Protein AF-A0A6N9V0X5-F1 (afdb_monomer)

Secondary structure (DSSP, 8-state):
-HHHHHHHHHHHTT---HHHHHHHHHHHHHHHHHHHHHHHHHHHHH-HHHHHHHHHHHHHHHHHHHHHHHHT--HHHHHHHHHHHHHHHHHHHHHHHHHGGG--

InterPro domains:
  IPR005829 Sugar transporter, conserved site [PS00216] (39-55)
  IPR011701 Major facilitator superfamily [PF07690] (2-100)
  IPR020846 Major facilitator superfamily domain [PS50850] (1-104)
  IPR036259 MFS transporter superfamily [G3DSA:1.20.1250.20] (1-104)
  IPR036259 MFS transporter superfamily [SSF103473] (2-104)
  IPR051084 Proton-coupled symporters [PTHR43528] (1-104)

Solvent-accessible surface area (backbone atoms only — not comparable to full-atom values): 5593 Å² total; per-residue (Å²): 103,71,83,68,42,48,62,54,49,46,48,73,77,61,72,46,64,63,69,61,57,49,52,49,52,52,51,52,52,55,50,50,60,56,46,38,56,55,50,41,56,49,29,73,72,74,37,54,67,64,43,40,52,49,16,52,51,43,39,66,64,39,47,62,60,20,55,54,27,42,70,65,71,40,76,69,35,33,52,51,16,50,47,52,46,48,54,19,49,38,37,40,53,43,43,54,61,64,47,57,74,74,77,112

Sequence (104 aa):
MLLSYMPTYLSDEMGYDESHGLLILIGVMVLLMLIINQVGKLSDRFGRKPLLMTGMISFFFLSIPSFLLVKQGSLLAVSAGMLMLGLSLVCLLGTMSAALPALF

Mean predicted aligned error: 7.55 Å

Organism: Streptomyces microflavus (NCBI:txid1919)

pLDDT: mean 75.85, std 10.23, range [51.91, 90.81]

Radius of gyration: 14.89 Å; Cα contacts (8 Å, |Δi|>4): 85; chains: 1; bounding box: 34×19×45 Å

Structure (mmCIF, N/CA/C/O backbone):
data_AF-A0A6N9V0X5-F1
#
_entry.id   AF-A0A6N9V0X5-F1
#
loop_
_atom_site.group_PDB
_atom_site.id
_atom_site.type_symbol
_atom_site.label_atom_id
_atom_site.label_alt_id
_atom_site.label_comp_id
_atom_site.label_asym_id
_atom_site.label_entity_id
_atom_site.label_seq_id
_atom_site.pdbx_PDB_ins_code
_atom_site.Cartn_x
_atom_site.Cartn_y
_atom_site.Cartn_z
_atom_site.occupancy
_atom_site.B_iso_or_equiv
_atom_site.auth_seq_id
_atom_site.auth_comp_id
_atom_site.auth_asym_id
_atom_site.auth_atom_id
_atom_site.pdbx_PDB_model_num
ATOM 1 N N . MET A 1 1 ? 6.933 -9.020 2.899 1.00 55.22 1 MET A N 1
ATOM 2 C CA . MET A 1 1 ? 7.127 -10.036 1.843 1.00 55.22 1 MET A CA 1
ATOM 3 C C . MET A 1 1 ? 6.769 -9.480 0.471 1.00 55.22 1 MET A C 1
ATOM 5 O O . MET A 1 1 ? 7.695 -9.203 -0.266 1.00 55.22 1 MET A O 1
ATOM 9 N N . LEU A 1 2 ? 5.501 -9.181 0.147 1.00 59.56 2 LEU A N 1
ATOM 10 C CA . LEU A 1 2 ? 5.132 -8.636 -1.180 1.00 59.56 2 LEU A CA 1
ATOM 11 C C . LEU A 1 2 ? 5.749 -7.245 -1.460 1.00 59.56 2 LEU A C 1
ATOM 13 O O . LEU A 1 2 ? 6.407 -7.051 -2.475 1.00 59.56 2 LEU A O 1
ATOM 17 N N . LEU A 1 3 ? 5.659 -6.318 -0.497 1.00 61.09 3 LEU A N 1
ATOM 18 C CA . LEU A 1 3 ? 6.327 -5.002 -0.550 1.00 61.09 3 LEU A CA 1
ATOM 19 C C . LEU A 1 3 ? 7.864 -5.094 -0.612 1.00 61.09 3 LEU A C 1
ATOM 21 O O . LEU A 1 3 ? 8.509 -4.190 -1.122 1.00 61.09 3 LEU A O 1
ATOM 25 N N . SER A 1 4 ? 8.438 -6.184 -0.094 1.00 62.03 4 SER A N 1
ATOM 26 C CA . SER A 1 4 ? 9.886 -6.429 -0.084 1.00 62.03 4 SER A CA 1
ATOM 27 C C . SER A 1 4 ? 10.377 -7.088 -1.377 1.00 62.03 4 SER A C 1
ATOM 29 O O . SER A 1 4 ? 11.551 -6.973 -1.688 1.00 62.03 4 SER A O 1
ATOM 31 N N . TYR A 1 5 ? 9.491 -7.762 -2.121 1.00 67.75 5 TYR A N 1
ATOM 32 C CA . TYR A 1 5 ? 9.805 -8.429 -3.388 1.00 67.75 5 TYR A CA 1
ATOM 33 C C . TYR A 1 5 ? 9.613 -7.516 -4.605 1.00 67.75 5 TYR A C 1
ATOM 35 O O . TYR A 1 5 ? 10.355 -7.627 -5.572 1.00 67.75 5 TYR A O 1
ATOM 43 N N . MET A 1 6 ? 8.666 -6.572 -4.549 1.00 66.38 6 MET A N 1
ATOM 44 C CA . MET A 1 6 ? 8.469 -5.575 -5.609 1.00 66.38 6 MET A CA 1
ATOM 45 C C . MET A 1 6 ? 9.746 -4.831 -6.043 1.00 66.38 6 MET A C 1
ATOM 47 O O . MET A 1 6 ? 9.957 -4.740 -7.247 1.00 66.38 6 MET A O 1
ATOM 51 N N . PRO A 1 7 ? 10.618 -4.325 -5.146 1.00 60.22 7 PRO A N 1
ATOM 52 C CA . PRO A 1 7 ? 11.851 -3.670 -5.585 1.00 60.22 7 PRO A CA 1
ATOM 53 C C . PRO A 1 7 ? 12.756 -4.606 -6.389 1.00 60.22 7 PRO A C 1
ATOM 55 O O . PRO A 1 7 ? 13.246 -4.208 -7.438 1.00 60.22 7 PRO A O 1
ATOM 58 N N . THR A 1 8 ? 12.907 -5.859 -5.958 1.00 60.06 8 THR A N 1
ATOM 59 C CA . THR A 1 8 ? 13.668 -6.879 -6.692 1.00 60.06 8 THR A CA 1
ATOM 60 C C . THR A 1 8 ? 13.018 -7.203 -8.037 1.00 60.06 8 THR A C 1
ATOM 62 O O . THR A 1 8 ? 13.704 -7.242 -9.045 1.00 60.06 8 THR A O 1
ATOM 65 N N . TYR A 1 9 ? 11.690 -7.341 -8.093 1.00 63.31 9 TYR A N 1
ATOM 66 C CA . TYR A 1 9 ? 10.951 -7.595 -9.336 1.00 63.31 9 TYR A CA 1
ATOM 67 C C . TYR A 1 9 ? 11.101 -6.459 -10.361 1.00 63.31 9 TYR A C 1
ATOM 69 O O . TYR A 1 9 ? 11.232 -6.702 -11.557 1.00 63.31 9 TYR A O 1
ATOM 77 N N . LEU A 1 10 ? 11.116 -5.206 -9.904 1.00 59.84 10 LEU A N 1
ATOM 78 C CA . LEU A 1 10 ? 11.299 -4.051 -10.783 1.00 59.84 10 LEU A CA 1
ATOM 79 C C . LEU A 1 10 ? 12.746 -3.815 -11.214 1.00 59.84 10 LEU A C 1
ATOM 81 O O . LEU A 1 10 ? 12.944 -3.292 -12.309 1.00 59.84 10 LEU A O 1
ATOM 85 N N . SER A 1 11 ? 13.727 -4.200 -10.395 1.00 56.09 11 SER A N 1
ATOM 86 C CA . SER A 1 11 ? 15.146 -4.138 -10.769 1.00 56.09 11 SER A CA 1
ATOM 87 C C . SER A 1 11 ? 15.534 -5.285 -11.708 1.00 56.09 11 SER A C 1
ATOM 89 O O . SER A 1 11 ? 16.091 -5.030 -12.771 1.00 56.09 11 SER A O 1
ATOM 91 N N . ASP A 1 12 ? 15.198 -6.532 -11.357 1.00 54.62 12 ASP A N 1
ATOM 92 C CA . ASP A 1 12 ? 15.712 -7.726 -12.044 1.00 54.62 12 ASP A CA 1
ATOM 93 C C . ASP A 1 12 ? 14.924 -8.102 -13.311 1.00 54.62 12 ASP A C 1
ATOM 95 O O . ASP A 1 12 ? 15.526 -8.544 -14.288 1.00 54.62 12 ASP A O 1
ATOM 99 N N . GLU A 1 13 ? 13.592 -7.941 -13.340 1.00 52.31 13 GLU A N 1
ATOM 100 C CA . GLU A 1 13 ? 12.780 -8.383 -14.492 1.00 52.31 13 GLU A CA 1
ATOM 101 C C . GLU A 1 13 ? 12.478 -7.277 -15.512 1.00 52.31 13 GLU A C 1
ATOM 103 O O . GLU A 1 13 ? 12.233 -7.568 -16.682 1.00 52.31 13 GLU A O 1
ATOM 108 N N . MET A 1 14 ? 12.476 -6.007 -15.096 1.00 54.25 14 MET A N 1
ATOM 109 C CA . MET A 1 14 ? 11.975 -4.899 -15.926 1.00 54.25 14 MET A CA 1
ATOM 110 C C . MET A 1 14 ? 13.070 -3.992 -16.504 1.00 54.25 14 MET A C 1
ATOM 112 O O . MET A 1 14 ? 12.755 -3.146 -17.340 1.00 54.25 14 MET A O 1
ATOM 116 N N . GLY A 1 15 ? 14.338 -4.148 -16.097 1.00 51.91 15 GLY A N 1
ATOM 117 C CA . GLY A 1 15 ? 15.474 -3.409 -16.674 1.00 51.91 15 GLY A CA 1
ATOM 118 C C . GLY A 1 15 ? 15.358 -1.882 -16.573 1.00 51.91 15 GLY A C 1
ATOM 119 O O . GLY A 1 15 ? 15.922 -1.160 -17.396 1.00 51.91 15 GLY A O 1
ATOM 120 N N . TYR A 1 16 ? 14.583 -1.385 -15.606 1.00 55.44 16 TYR A N 1
ATOM 121 C CA . TYR A 1 16 ? 14.423 0.043 -15.357 1.00 55.44 16 TYR A CA 1
ATOM 122 C C . TYR A 1 16 ? 15.743 0.621 -14.833 1.00 55.44 16 TYR A C 1
ATOM 124 O O . TYR A 1 16 ? 16.374 0.004 -13.980 1.00 55.44 16 TYR A O 1
ATOM 132 N N . ASP A 1 17 ? 16.140 1.808 -15.313 1.00 52.91 17 ASP A N 1
ATOM 133 C CA . ASP A 1 17 ? 17.291 2.563 -14.795 1.00 52.91 17 ASP A CA 1
ATOM 134 C C . ASP A 1 17 ? 17.188 2.623 -13.261 1.00 52.91 17 ASP A C 1
ATOM 136 O O . ASP A 1 17 ? 16.259 3.246 -12.732 1.00 52.91 17 ASP A O 1
ATOM 140 N N . GLU A 1 18 ? 18.067 1.885 -12.565 1.00 54.72 18 GLU A N 1
ATOM 141 C CA . GLU A 1 18 ? 17.890 1.477 -11.158 1.00 54.72 18 GLU A CA 1
ATOM 142 C C . GLU A 1 18 ? 17.517 2.658 -10.251 1.00 54.72 18 GLU A C 1
ATOM 144 O O . GLU A 1 18 ? 16.695 2.534 -9.343 1.00 54.72 18 GLU A O 1
ATOM 149 N N . SER A 1 19 ? 18.050 3.838 -10.562 1.00 60.28 19 SER A N 1
ATOM 150 C CA . SER A 1 19 ? 17.821 5.093 -9.850 1.00 60.28 19 SER A CA 1
ATOM 151 C C . SER A 1 19 ? 16.353 5.535 -9.852 1.00 60.28 19 SER A C 1
ATOM 153 O O . SER A 1 19 ? 15.813 5.920 -8.814 1.00 60.28 19 SER A O 1
ATOM 155 N N . HIS A 1 20 ? 15.678 5.488 -11.002 1.00 63.31 20 HIS A N 1
ATOM 156 C CA . HIS A 1 20 ? 14.328 6.035 -11.155 1.00 63.31 20 HIS A CA 1
ATOM 157 C C . HIS A 1 20 ? 13.261 5.102 -10.569 1.00 63.31 20 HIS A C 1
ATOM 159 O O . HIS A 1 20 ? 12.329 5.568 -9.908 1.00 63.31 20 HIS A O 1
ATOM 165 N N . GLY A 1 21 ? 13.417 3.786 -10.754 1.00 63.91 21 GLY A N 1
ATOM 166 C CA . GLY A 1 21 ? 12.530 2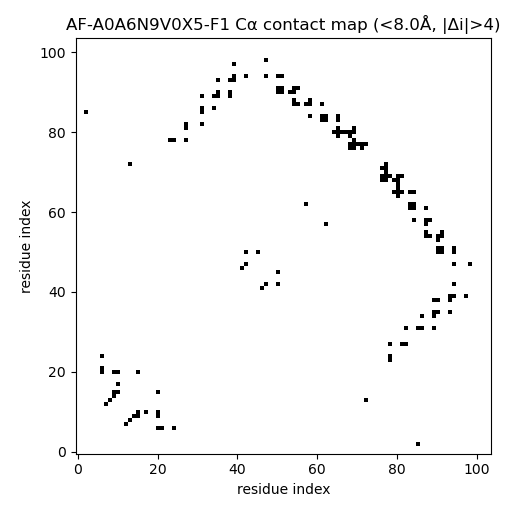.780 -10.162 1.00 63.91 21 GLY A CA 1
ATOM 167 C C . GLY A 1 21 ? 12.600 2.769 -8.631 1.00 63.91 21 GLY A C 1
ATOM 168 O O . GLY A 1 21 ? 11.562 2.762 -7.962 1.00 63.91 21 GLY A O 1
ATOM 169 N N . LEU A 1 22 ? 13.813 2.870 -8.072 1.00 66.81 22 LEU A N 1
ATOM 170 C CA . LEU A 1 22 ? 14.025 2.990 -6.626 1.00 66.81 22 LEU A CA 1
ATOM 171 C C . LEU A 1 22 ? 13.422 4.271 -6.052 1.00 66.81 22 LEU A C 1
ATOM 173 O O . LEU A 1 22 ? 12.752 4.214 -5.022 1.00 66.81 22 LEU A O 1
ATOM 177 N N . LEU A 1 23 ? 13.611 5.418 -6.710 1.00 72.19 23 LEU A N 1
ATOM 178 C CA . LEU A 1 23 ? 13.045 6.690 -6.247 1.00 72.19 23 LEU A CA 1
ATOM 179 C C . LEU A 1 23 ? 11.514 6.648 -6.172 1.00 72.19 23 LEU A C 1
ATOM 181 O O . LEU A 1 23 ? 10.929 7.155 -5.213 1.00 72.19 23 LEU A O 1
ATOM 185 N N . ILE A 1 24 ? 10.858 6.001 -7.138 1.00 72.25 24 ILE A N 1
ATOM 186 C CA . ILE A 1 24 ? 9.401 5.819 -7.124 1.00 72.25 24 ILE A CA 1
ATOM 187 C C . ILE A 1 24 ? 8.980 4.900 -5.992 1.00 72.25 24 ILE A C 1
ATOM 189 O O . ILE A 1 24 ? 8.042 5.227 -5.270 1.00 72.25 24 ILE A O 1
ATOM 193 N N . LEU A 1 25 ? 9.671 3.773 -5.817 1.00 73.06 25 LEU A N 1
ATOM 194 C CA . LEU A 1 25 ? 9.383 2.845 -4.731 1.00 73.06 25 LEU A CA 1
ATOM 195 C C . LEU A 1 25 ? 9.487 3.550 -3.371 1.00 73.06 25 LEU A C 1
ATOM 197 O O . LEU A 1 25 ? 8.571 3.451 -2.556 1.00 73.06 25 LEU A O 1
ATOM 201 N N . ILE A 1 26 ? 10.559 4.315 -3.153 1.00 77.00 26 ILE A N 1
ATOM 202 C CA . ILE A 1 26 ? 10.755 5.115 -1.940 1.00 77.00 26 ILE A CA 1
ATOM 203 C C . ILE A 1 26 ? 9.615 6.129 -1.783 1.00 77.00 26 ILE A C 1
ATOM 205 O O . ILE A 1 26 ? 9.018 6.215 -0.710 1.00 77.00 26 ILE A O 1
ATOM 209 N N . GLY A 1 27 ? 9.260 6.853 -2.848 1.00 82.69 27 GLY A N 1
ATOM 210 C CA . GLY A 1 27 ? 8.152 7.810 -2.834 1.00 82.69 27 GLY A CA 1
ATOM 211 C C . GLY A 1 27 ? 6.812 7.165 -2.470 1.00 82.69 27 GLY A C 1
ATOM 212 O O . GLY A 1 27 ? 6.084 7.679 -1.619 1.00 82.69 2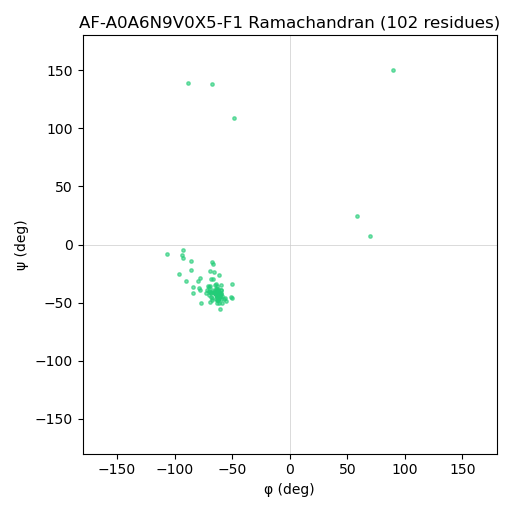7 GLY A O 1
ATOM 213 N N . VAL A 1 28 ? 6.513 5.999 -3.045 1.00 81.25 28 VAL A N 1
ATOM 214 C CA . VAL A 1 28 ? 5.316 5.214 -2.725 1.00 81.25 28 VAL A CA 1
ATOM 215 C C . VAL A 1 28 ? 5.346 4.752 -1.270 1.00 81.25 28 VAL A C 1
ATOM 217 O O . VAL A 1 28 ? 4.338 4.883 -0.582 1.00 81.25 28 VAL A O 1
ATOM 220 N N . MET A 1 29 ? 6.480 4.267 -0.759 1.00 81.12 29 MET A N 1
ATOM 221 C CA . MET A 1 29 ? 6.591 3.851 0.643 1.00 81.12 29 MET A CA 1
ATOM 222 C C . MET A 1 29 ? 6.350 5.011 1.612 1.00 81.12 29 MET A C 1
ATOM 224 O O . MET A 1 29 ? 5.595 4.847 2.570 1.00 81.12 29 MET A O 1
ATOM 228 N N . VAL A 1 30 ? 6.925 6.187 1.352 1.00 85.56 30 VAL A N 1
ATOM 229 C CA . VAL A 1 30 ? 6.689 7.392 2.166 1.00 85.56 30 VAL A CA 1
ATOM 230 C C . VAL A 1 30 ? 5.216 7.796 2.120 1.00 85.56 30 VAL A C 1
ATOM 232 O O . VAL A 1 30 ? 4.616 8.088 3.155 1.00 85.56 30 VAL A O 1
ATOM 235 N N . LEU A 1 31 ? 4.592 7.755 0.942 1.00 85.00 31 LEU A N 1
ATOM 236 C CA . LEU A 1 31 ? 3.173 8.066 0.802 1.00 85.00 31 LEU A CA 1
ATOM 237 C C . LEU A 1 31 ? 2.297 7.067 1.576 1.00 85.00 31 LEU A C 1
ATOM 239 O O . LEU A 1 31 ? 1.380 7.467 2.293 1.00 85.00 31 LEU A O 1
ATOM 243 N N . LEU A 1 32 ? 2.618 5.773 1.512 1.00 83.50 32 LEU A N 1
ATOM 244 C CA . LEU A 1 32 ? 1.945 4.735 2.295 1.00 83.50 32 LEU A CA 1
ATOM 245 C C . LEU A 1 32 ? 2.143 4.927 3.807 1.00 83.50 32 LEU A C 1
ATOM 247 O O . LEU A 1 32 ? 1.198 4.693 4.561 1.00 83.50 32 LEU A O 1
ATOM 251 N N . MET A 1 33 ? 3.308 5.407 4.259 1.00 85.31 33 MET A N 1
ATOM 252 C CA . MET A 1 33 ? 3.544 5.771 5.666 1.00 85.31 33 MET A CA 1
ATOM 253 C C . MET A 1 33 ? 2.658 6.934 6.140 1.00 85.31 33 MET A C 1
ATOM 255 O O . MET A 1 33 ? 2.223 6.956 7.291 1.00 85.31 33 MET A O 1
ATOM 259 N N . LEU A 1 34 ? 2.345 7.895 5.270 1.00 87.12 34 LEU A N 1
ATOM 260 C CA . LEU A 1 34 ? 1.397 8.961 5.605 1.00 87.12 34 LEU A CA 1
ATOM 261 C C . LEU A 1 34 ? -0.042 8.431 5.643 1.00 87.12 34 LEU A C 1
ATOM 263 O O . LEU A 1 34 ? -0.808 8.750 6.556 1.00 87.12 34 LEU A O 1
ATOM 267 N N . ILE A 1 35 ? -0.401 7.578 4.681 1.00 84.88 35 ILE A N 1
ATOM 268 C CA . ILE A 1 35 ? -1.744 6.997 4.581 1.00 84.88 35 ILE A CA 1
ATOM 269 C C . ILE A 1 35 ? -2.041 6.070 5.763 1.00 84.88 35 ILE A C 1
ATOM 271 O O . ILE A 1 35 ? -3.136 6.150 6.317 1.00 84.88 35 ILE A O 1
ATOM 275 N N . ILE A 1 36 ? -1.092 5.235 6.203 1.00 82.94 36 ILE A N 1
ATOM 276 C CA . ILE A 1 36 ? -1.325 4.289 7.308 1.00 82.94 36 ILE A CA 1
ATOM 277 C C . ILE A 1 36 ? -1.710 4.994 8.612 1.00 82.94 36 ILE A C 1
ATOM 279 O O . ILE A 1 36 ? -2.570 4.496 9.334 1.00 82.94 36 ILE A O 1
ATOM 283 N N . ASN A 1 37 ? -1.165 6.186 8.884 1.00 82.19 37 ASN A N 1
ATOM 284 C CA . ASN A 1 37 ? -1.549 6.982 10.052 1.00 82.19 37 ASN A CA 1
ATOM 285 C C . ASN A 1 37 ? -3.027 7.402 9.984 1.00 82.19 37 ASN A C 1
ATOM 287 O O . ASN A 1 37 ? -3.775 7.272 10.954 1.00 82.19 37 ASN A O 1
ATOM 291 N N . GLN A 1 38 ? -3.468 7.857 8.810 1.00 84.06 38 GLN A N 1
ATOM 292 C CA . GLN A 1 38 ? -4.846 8.290 8.588 1.00 84.06 38 GLN A CA 1
ATOM 293 C C . GLN A 1 38 ? -5.823 7.112 8.611 1.00 84.06 38 GLN A C 1
ATOM 295 O O . GLN A 1 38 ? -6.894 7.216 9.207 1.00 84.06 38 GLN A O 1
ATOM 300 N N . VAL A 1 39 ? -5.438 5.981 8.020 1.00 80.50 39 VAL A N 1
ATOM 301 C CA . VAL A 1 39 ? -6.216 4.737 8.041 1.00 80.50 39 VAL A CA 1
ATOM 302 C C . VAL A 1 39 ? -6.342 4.192 9.465 1.00 80.50 39 VAL A C 1
ATOM 304 O O . VAL A 1 39 ? -7.427 3.761 9.845 1.00 80.50 39 VAL A O 1
ATOM 307 N N . GLY A 1 40 ? -5.291 4.287 10.286 1.00 79.31 40 GLY A N 1
ATOM 308 C CA . GLY A 1 40 ? -5.344 3.948 11.711 1.00 79.31 40 GLY A CA 1
ATOM 309 C C . GLY A 1 40 ? -6.381 4.782 12.468 1.00 79.31 40 GLY A C 1
ATOM 310 O O . GLY A 1 40 ? -7.284 4.229 13.089 1.00 79.31 40 GLY A O 1
ATOM 311 N N . LYS A 1 41 ? -6.351 6.113 12.312 1.00 79.38 41 LYS A N 1
ATOM 312 C CA . LYS A 1 41 ? -7.368 7.001 12.912 1.00 79.38 41 LYS A CA 1
ATOM 313 C C . LYS A 1 41 ? -8.785 6.680 12.432 1.00 79.38 41 LYS A C 1
ATOM 315 O O . LYS A 1 41 ? -9.741 6.754 13.202 1.00 79.38 41 LYS A O 1
ATOM 320 N N . LEU A 1 42 ? -8.936 6.347 11.148 1.00 79.38 42 LEU A N 1
ATOM 321 C CA . LEU A 1 42 ? -10.228 5.988 10.567 1.00 79.38 42 LEU A CA 1
ATOM 322 C C . LEU A 1 42 ? -10.745 4.656 11.131 1.00 79.38 42 LEU A C 1
ATOM 324 O O . LEU A 1 42 ? -11.931 4.548 11.438 1.00 79.38 42 LEU A O 1
ATOM 328 N N . SER A 1 43 ? -9.853 3.681 11.325 1.00 77.06 43 SER A N 1
ATOM 329 C CA . SER A 1 43 ? -10.139 2.394 11.971 1.00 77.06 43 SER A CA 1
ATOM 330 C C . SER A 1 43 ? -10.719 2.581 13.366 1.00 77.06 43 SER A C 1
ATOM 332 O O . SER A 1 43 ? -11.715 1.950 13.721 1.00 77.06 43 SER A O 1
ATOM 334 N N . ASP A 1 44 ? -10.109 3.470 14.148 1.00 78.88 44 ASP A N 1
ATOM 335 C CA . ASP A 1 44 ? -10.522 3.718 15.526 1.00 78.88 44 ASP A CA 1
ATOM 336 C C . ASP A 1 44 ? -11.894 4.404 15.596 1.00 78.88 44 ASP A C 1
ATOM 338 O O . ASP A 1 44 ? -12.659 4.157 16.525 1.00 78.88 44 ASP A O 1
ATOM 342 N N . ARG A 1 45 ? -12.252 5.211 14.583 1.00 80.44 45 ARG A N 1
ATOM 343 C CA . ARG A 1 45 ? -13.540 5.923 14.529 1.00 80.44 45 ARG A CA 1
ATOM 344 C C . ARG A 1 45 ? -14.697 5.089 13.972 1.00 80.44 45 ARG A C 1
ATOM 346 O O . ARG A 1 45 ? -15.807 5.186 14.482 1.00 80.44 45 ARG A O 1
ATOM 353 N N . PHE A 1 46 ? -14.466 4.319 12.909 1.00 75.88 46 PHE A N 1
ATOM 354 C CA . PHE A 1 46 ? -15.509 3.532 12.227 1.00 75.88 46 PHE A CA 1
ATOM 355 C C . PHE A 1 46 ? -15.615 2.090 12.739 1.00 75.88 46 PHE A C 1
ATOM 357 O O . PHE A 1 46 ? -16.557 1.374 12.398 1.00 75.88 46 PHE A O 1
ATOM 364 N N . GLY A 1 47 ? -14.669 1.665 13.574 1.00 72.69 47 GLY A N 1
ATOM 365 C CA . GLY A 1 47 ? -14.573 0.303 14.069 1.00 72.69 47 GLY A CA 1
ATOM 366 C C . GLY A 1 47 ? -13.714 -0.585 13.167 1.00 72.69 47 GLY A C 1
ATOM 367 O O . GLY A 1 47 ? -13.632 -0.428 11.949 1.00 72.69 47 GLY A O 1
ATOM 368 N N . ARG A 1 48 ? -13.078 -1.579 13.792 1.00 73.75 48 ARG A N 1
ATOM 369 C CA . AR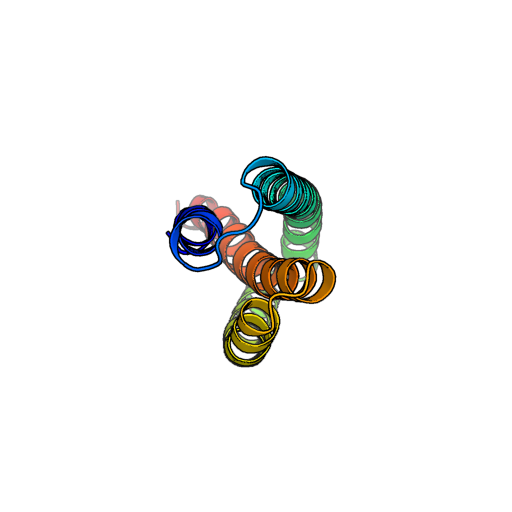G A 1 48 ? -12.047 -2.424 13.164 1.00 73.75 48 ARG A CA 1
ATOM 370 C C . ARG A 1 48 ? -12.611 -3.395 12.120 1.00 73.75 48 ARG A C 1
ATOM 372 O O . ARG A 1 48 ? -11.979 -3.654 11.102 1.00 73.75 48 ARG A O 1
ATOM 379 N N . LYS A 1 49 ? -13.818 -3.922 12.359 1.00 78.00 49 LYS A N 1
ATOM 380 C CA . LYS A 1 49 ? -14.477 -4.930 11.508 1.00 78.00 49 LYS A CA 1
ATOM 381 C C . LYS A 1 49 ? -14.792 -4.437 10.082 1.00 78.00 49 LYS A C 1
ATOM 383 O O . LYS A 1 49 ? -14.418 -5.144 9.147 1.00 78.00 49 LYS A O 1
ATOM 388 N N . PRO A 1 50 ? -15.437 -3.269 9.868 1.00 81.62 50 PRO A N 1
ATOM 389 C CA . PRO A 1 50 ? -15.699 -2.782 8.514 1.00 81.62 50 PRO A CA 1
ATOM 390 C C . PRO A 1 50 ? -14.407 -2.467 7.757 1.00 81.62 50 PRO A C 1
ATOM 392 O O . PRO A 1 50 ? -14.317 -2.797 6.580 1.00 81.62 50 PRO A O 1
ATOM 395 N N . LEU A 1 51 ? -13.391 -1.909 8.425 1.00 82.56 51 LEU A N 1
ATOM 396 C CA . LEU A 1 51 ? -12.125 -1.566 7.775 1.00 82.56 51 LEU A CA 1
ATOM 397 C C . LEU A 1 51 ? -11.314 -2.810 7.359 1.00 82.56 51 LEU A C 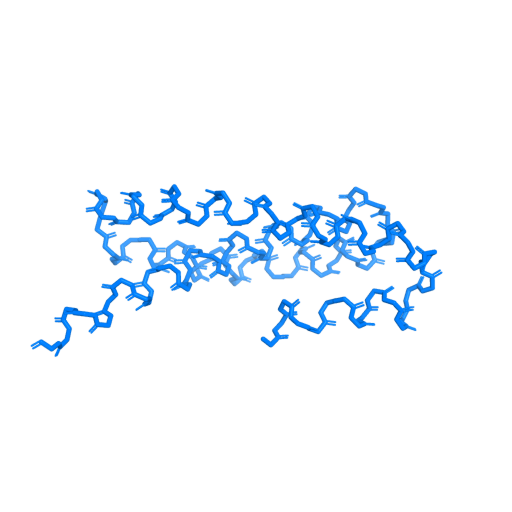1
ATOM 399 O O . LEU A 1 51 ? -10.698 -2.828 6.296 1.00 82.56 51 LEU A O 1
ATOM 403 N N . LEU A 1 52 ? -11.359 -3.881 8.159 1.00 83.50 52 LEU A N 1
ATOM 404 C CA . LEU A 1 52 ? -10.798 -5.179 7.772 1.00 83.50 52 LEU A CA 1
ATOM 405 C C . LEU A 1 52 ? -11.507 -5.753 6.543 1.00 83.50 52 LEU A C 1
ATOM 407 O O . LEU A 1 52 ? -10.845 -6.168 5.594 1.00 83.50 52 LEU A O 1
ATOM 411 N N . MET A 1 53 ? -12.844 -5.747 6.529 1.00 86.12 53 MET A N 1
ATOM 412 C CA . MET A 1 53 ? -13.611 -6.254 5.386 1.00 86.12 53 MET A CA 1
ATOM 413 C C . MET A 1 53 ? -13.330 -5.456 4.112 1.00 86.12 53 MET A C 1
ATOM 415 O O . MET A 1 53 ? -13.128 -6.058 3.060 1.00 86.12 53 MET A O 1
ATOM 419 N N . THR A 1 54 ? -13.270 -4.123 4.189 1.00 86.00 54 THR A N 1
ATOM 420 C CA . THR A 1 54 ? -12.950 -3.298 3.018 1.00 86.00 54 THR A CA 1
ATOM 421 C C . THR A 1 54 ? -11.533 -3.550 2.521 1.00 86.00 54 THR A C 1
ATOM 423 O O . THR A 1 54 ? -11.359 -3.675 1.314 1.00 86.00 54 THR A O 1
ATOM 426 N N . GLY A 1 55 ? -10.549 -3.708 3.414 1.00 86.19 55 GLY A N 1
ATOM 427 C CA . GLY A 1 55 ? -9.175 -4.057 3.042 1.00 86.19 55 GLY A CA 1
ATOM 428 C C . GLY A 1 55 ? -9.058 -5.429 2.370 1.00 86.19 55 GLY A C 1
ATOM 429 O O . GLY A 1 55 ? -8.340 -5.578 1.387 1.00 86.19 55 GLY A O 1
ATOM 430 N N . MET A 1 56 ? -9.800 -6.432 2.847 1.00 87.19 56 MET A N 1
ATOM 431 C CA . MET A 1 56 ? -9.825 -7.767 2.232 1.00 87.19 56 MET A CA 1
ATOM 432 C C . MET A 1 56 ? -10.499 -7.757 0.857 1.00 87.19 56 MET A C 1
ATOM 434 O O . MET A 1 56 ? -9.970 -8.332 -0.094 1.00 87.19 56 MET A O 1
ATOM 438 N N . ILE A 1 57 ? -11.647 -7.082 0.738 1.00 90.00 57 ILE A N 1
ATOM 439 C CA . ILE A 1 57 ? -12.373 -6.939 -0.530 1.00 90.00 57 ILE A CA 1
ATOM 440 C C . ILE A 1 57 ? -11.507 -6.170 -1.529 1.00 90.00 57 ILE A C 1
ATOM 442 O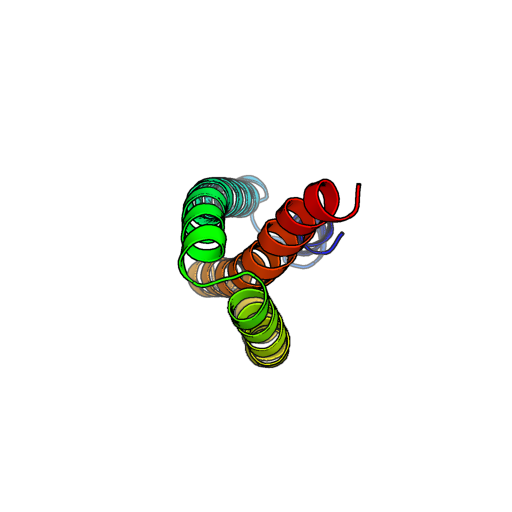 O . ILE A 1 57 ? -11.321 -6.625 -2.657 1.00 90.00 57 ILE A O 1
ATOM 446 N N . SER A 1 58 ? -10.928 -5.040 -1.115 1.00 87.56 58 SER A N 1
ATOM 447 C CA . SER A 1 58 ? -10.067 -4.249 -1.988 1.00 87.56 58 SER A CA 1
ATOM 448 C C . SER A 1 58 ? -8.851 -5.055 -2.421 1.00 87.56 58 SER A C 1
ATOM 450 O O . SER A 1 58 ? -8.542 -5.071 -3.602 1.00 87.56 58 SER A O 1
ATOM 452 N N . PHE A 1 59 ? -8.212 -5.802 -1.520 1.00 86.94 59 PHE A N 1
ATOM 453 C CA . PHE A 1 59 ? -7.073 -6.641 -1.877 1.00 86.94 59 PHE A CA 1
ATOM 454 C C . PHE A 1 59 ? -7.444 -7.711 -2.913 1.00 86.94 59 PHE A C 1
ATOM 456 O O . PHE A 1 59 ? -6.728 -7.880 -3.896 1.00 86.94 59 PHE A O 1
ATOM 463 N N . PHE A 1 60 ? -8.583 -8.387 -2.746 1.00 89.12 60 PHE A N 1
ATOM 464 C CA . PHE A 1 60 ? -9.038 -9.412 -3.686 1.00 89.12 60 PHE A CA 1
ATOM 465 C C . PHE A 1 60 ? -9.306 -8.840 -5.087 1.00 89.12 60 PHE A C 1
ATOM 467 O O . PHE A 1 60 ? -8.816 -9.376 -6.080 1.00 89.12 60 PHE A O 1
ATOM 474 N N . PHE A 1 61 ? -10.035 -7.722 -5.173 1.00 90.81 61 PHE A N 1
ATOM 475 C CA . PHE A 1 61 ? -10.404 -7.126 -6.459 1.00 90.81 61 PHE A CA 1
ATOM 476 C C . PHE A 1 61 ? -9.276 -6.314 -7.107 1.00 90.81 61 PHE A C 1
ATOM 478 O O . PHE A 1 61 ? -9.137 -6.351 -8.326 1.00 90.81 61 PHE A O 1
ATOM 485 N N . LEU A 1 62 ? -8.469 -5.586 -6.327 1.00 87.06 62 LEU A N 1
ATOM 486 C CA . LEU A 1 62 ? -7.421 -4.698 -6.848 1.00 87.06 62 LEU A CA 1
ATOM 487 C C . LEU A 1 62 ? -6.099 -5.428 -7.117 1.00 87.06 62 LEU A C 1
ATOM 489 O O . LEU A 1 62 ? -5.258 -4.889 -7.837 1.00 87.06 62 LEU A O 1
ATOM 493 N N . SER A 1 63 ? -5.902 -6.651 -6.613 1.00 85.06 63 SER A N 1
ATOM 494 C CA . SER A 1 63 ? -4.678 -7.418 -6.889 1.00 85.06 63 SER A CA 1
ATOM 495 C C . SER A 1 63 ? -4.516 -7.716 -8.386 1.00 85.06 63 SER A C 1
ATOM 497 O O . SER A 1 63 ? -3.480 -7.427 -8.972 1.00 85.06 63 SER A O 1
ATOM 499 N N . ILE A 1 64 ? -5.569 -8.168 -9.068 1.00 86.44 64 ILE A N 1
ATOM 500 C CA . ILE A 1 64 ? -5.505 -8.462 -10.510 1.00 86.44 64 ILE A CA 1
ATOM 501 C C . ILE A 1 64 ? -5.150 -7.219 -11.359 1.00 86.44 64 ILE A C 1
ATOM 503 O O . ILE A 1 64 ? -4.166 -7.270 -12.101 1.00 86.44 64 ILE A O 1
ATOM 507 N N . PRO A 1 65 ? -5.885 -6.090 -11.277 1.00 86.38 65 PRO A N 1
ATOM 508 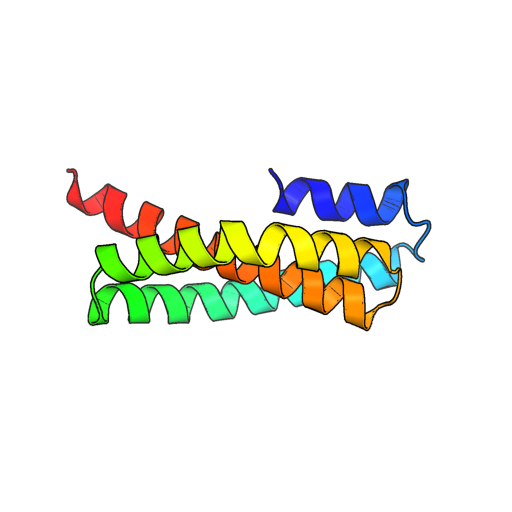C CA . PRO A 1 65 ? -5.592 -4.917 -12.099 1.00 86.38 65 PRO A CA 1
ATOM 509 C C . PRO A 1 65 ? -4.258 -4.259 -11.741 1.00 86.38 65 PRO A C 1
ATOM 511 O O . PRO A 1 65 ? -3.611 -3.693 -12.618 1.00 86.38 65 PRO A O 1
ATOM 514 N N . SER A 1 66 ? -3.809 -4.350 -10.488 1.00 84.25 66 SER A N 1
ATOM 515 C CA . SER A 1 66 ? -2.516 -3.785 -10.093 1.00 84.25 66 SER A CA 1
ATOM 516 C C . SER A 1 66 ? -1.341 -4.531 -10.723 1.00 84.25 66 SER A C 1
ATOM 518 O O . SER A 1 66 ? -0.438 -3.881 -11.243 1.00 84.25 66 SER A O 1
ATOM 520 N N . PHE A 1 67 ? -1.371 -5.866 -10.782 1.00 81.31 67 PHE A N 1
ATOM 521 C CA . PHE A 1 67 ? -0.347 -6.631 -11.498 1.00 81.31 67 PHE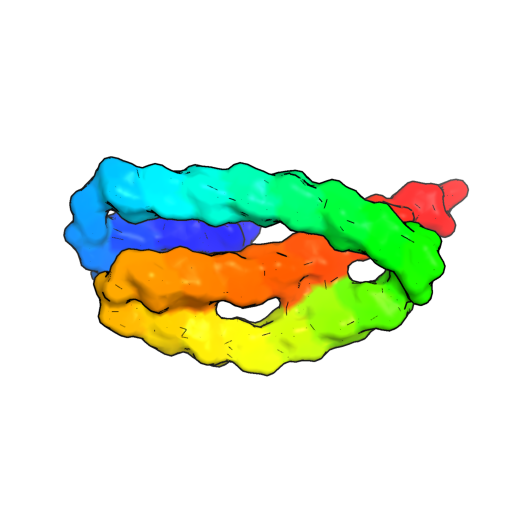 A CA 1
ATOM 522 C C . PHE A 1 67 ? -0.367 -6.370 -13.010 1.00 81.31 67 PHE A C 1
ATOM 524 O O . PHE A 1 67 ? 0.695 -6.306 -13.629 1.00 81.31 67 PHE A O 1
ATOM 531 N N . LEU A 1 68 ? -1.543 -6.153 -13.608 1.00 83.88 68 LEU A N 1
ATOM 532 C CA . LEU A 1 68 ? -1.646 -5.760 -15.020 1.00 83.88 68 LEU A CA 1
ATOM 533 C C . LEU A 1 68 ? -1.037 -4.375 -15.283 1.00 83.88 68 LEU A C 1
ATOM 535 O O . LEU A 1 68 ? -0.319 -4.204 -16.266 1.00 83.88 68 LEU A O 1
ATOM 539 N N . LEU A 1 69 ? -1.277 -3.410 -14.391 1.00 81.25 69 LEU A N 1
ATOM 540 C CA . LEU A 1 69 ? -0.696 -2.067 -14.463 1.00 81.25 69 LEU A CA 1
ATOM 541 C C . LEU A 1 69 ? 0.827 -2.088 -14.292 1.00 81.25 69 LEU A C 1
ATOM 543 O O . LEU A 1 69 ? 1.538 -1.426 -15.043 1.00 81.25 69 LEU A O 1
ATOM 547 N N . VAL A 1 70 ? 1.339 -2.890 -13.355 1.00 76.62 70 VAL A N 1
ATOM 548 C CA . VAL A 1 70 ? 2.788 -3.067 -13.172 1.00 76.62 70 VAL A CA 1
ATOM 549 C C . VAL A 1 70 ? 3.415 -3.706 -14.414 1.00 76.62 70 VAL A C 1
ATOM 551 O O . VAL A 1 70 ? 4.462 -3.254 -14.869 1.00 76.62 70 VAL A O 1
ATOM 554 N N . LYS A 1 71 ? 2.743 -4.690 -15.029 1.00 74.69 71 LYS A N 1
ATOM 555 C CA . LYS A 1 71 ? 3.211 -5.349 -16.257 1.00 74.69 71 LYS A CA 1
ATOM 556 C C . LYS A 1 71 ? 3.247 -4.422 -17.478 1.00 74.69 71 LYS A C 1
ATOM 558 O O . LYS A 1 71 ? 3.993 -4.677 -18.417 1.00 74.69 71 LYS A O 1
ATOM 563 N N . GLN A 1 72 ? 2.458 -3.349 -17.477 1.00 76.12 72 GLN A N 1
ATOM 564 C CA . GLN A 1 72 ? 2.408 -2.389 -18.580 1.00 76.12 72 GLN A CA 1
ATOM 565 C C . GLN A 1 72 ? 3.717 -1.598 -18.747 1.00 76.12 72 GLN A C 1
ATOM 567 O O . GLN A 1 72 ? 3.924 -0.988 -19.793 1.00 76.12 72 GLN A O 1
ATOM 572 N N . GLY A 1 73 ? 4.594 -1.598 -17.735 1.00 65.38 73 GLY A N 1
ATOM 573 C CA . GLY A 1 73 ? 5.948 -1.046 -17.833 1.00 65.38 73 GLY A CA 1
ATOM 574 C C . GLY A 1 73 ? 6.013 0.478 -17.954 1.00 65.38 73 GLY A C 1
ATOM 575 O O . GLY A 1 73 ? 7.086 1.016 -18.179 1.00 65.38 73 GLY A O 1
ATOM 576 N N . SER A 1 74 ? 4.891 1.192 -17.815 1.00 76.62 74 SER A N 1
ATOM 577 C CA . SER A 1 74 ? 4.875 2.657 -17.753 1.00 76.62 74 SER A CA 1
ATOM 578 C C . SER A 1 74 ? 5.041 3.132 -16.313 1.00 76.62 74 SER A C 1
ATOM 580 O O . SER A 1 74 ? 4.402 2.610 -15.401 1.00 76.62 74 SER A O 1
ATOM 582 N N . LEU A 1 75 ? 5.830 4.189 -16.119 1.00 70.88 75 LEU A N 1
ATOM 583 C CA . LEU A 1 75 ? 6.134 4.793 -14.817 1.00 70.88 75 LEU A CA 1
ATOM 584 C C . LEU A 1 75 ? 4.872 5.099 -13.979 1.00 70.88 75 LEU A C 1
ATOM 586 O O . LEU A 1 75 ? 4.781 4.799 -12.785 1.00 70.88 75 LEU A O 1
ATOM 590 N N . LEU A 1 76 ? 3.866 5.683 -14.633 1.00 76.44 76 LEU A N 1
ATOM 591 C CA . LEU A 1 76 ? 2.574 6.031 -14.036 1.00 76.44 76 LEU A CA 1
ATOM 592 C C . LEU A 1 76 ? 1.729 4.792 -13.721 1.00 76.44 76 LEU A C 1
ATOM 594 O O . LEU A 1 76 ? 1.058 4.747 -12.693 1.00 76.44 76 LEU A O 1
ATOM 598 N N . ALA A 1 77 ? 1.784 3.771 -14.576 1.00 79.19 77 ALA A N 1
ATOM 599 C CA . ALA A 1 77 ? 1.048 2.530 -14.364 1.00 79.19 77 ALA A CA 1
ATOM 600 C C . ALA A 1 77 ? 1.633 1.731 -13.187 1.00 79.19 77 ALA A C 1
ATOM 602 O O . ALA A 1 77 ? 0.890 1.284 -12.315 1.00 79.19 77 ALA A O 1
ATOM 603 N N . VAL A 1 78 ? 2.962 1.635 -13.097 1.00 76.38 78 VAL A N 1
ATOM 604 C CA . VAL A 1 78 ? 3.665 0.963 -11.993 1.00 76.38 78 VAL A CA 1
ATOM 605 C C . VAL A 1 78 ? 3.358 1.637 -10.657 1.00 76.38 78 VAL A C 1
ATOM 607 O O . VAL A 1 78 ? 2.958 0.963 -9.708 1.00 76.38 78 VAL A O 1
ATOM 610 N N . SER A 1 79 ? 3.501 2.963 -10.579 1.00 77.56 79 SER A N 1
ATOM 611 C CA . SER A 1 79 ? 3.213 3.717 -9.351 1.00 77.56 79 SER A CA 1
ATOM 612 C C . SER A 1 79 ? 1.749 3.585 -8.920 1.00 77.56 79 SER A C 1
ATOM 614 O O . SER A 1 79 ? 1.482 3.329 -7.746 1.00 77.56 79 SER A O 1
ATOM 616 N N . ALA A 1 80 ? 0.798 3.660 -9.856 1.00 83.50 80 ALA A N 1
ATOM 617 C CA . ALA A 1 80 ? -0.617 3.434 -9.568 1.00 83.50 80 ALA A CA 1
ATOM 618 C C . ALA A 1 80 ? -0.890 2.000 -9.079 1.00 83.50 80 ALA A C 1
ATOM 620 O O . ALA A 1 80 ? -1.573 1.813 -8.071 1.00 83.50 80 ALA A O 1
ATOM 621 N N . GLY A 1 81 ? -0.317 0.988 -9.738 1.00 84.75 81 GLY A N 1
ATOM 622 C CA . GLY A 1 81 ? -0.461 -0.417 -9.350 1.00 84.75 81 GLY A CA 1
ATOM 623 C C . GLY A 1 81 ? 0.102 -0.696 -7.954 1.00 84.75 81 GLY A C 1
ATOM 624 O O . GLY A 1 81 ? -0.565 -1.319 -7.124 1.00 84.75 81 GLY A O 1
ATOM 625 N N . MET A 1 82 ? 1.288 -0.161 -7.651 1.00 82.06 82 MET A N 1
ATOM 626 C CA . MET A 1 82 ? 1.875 -0.246 -6.315 1.00 82.06 82 MET A CA 1
ATOM 627 C C . MET A 1 82 ? 1.032 0.453 -5.257 1.00 82.06 82 MET A C 1
ATOM 629 O O . MET A 1 82 ? 0.876 -0.084 -4.164 1.00 82.06 82 MET A O 1
ATOM 633 N N . LEU A 1 83 ? 0.487 1.633 -5.558 1.00 84.06 83 LEU A N 1
ATOM 634 C CA . LEU A 1 83 ? -0.377 2.345 -4.623 1.00 84.06 83 LEU A CA 1
ATOM 635 C C . LEU A 1 83 ? -1.650 1.556 -4.341 1.00 84.06 83 LEU A C 1
ATOM 637 O O . LEU A 1 83 ? -2.014 1.414 -3.181 1.00 84.06 83 LEU A O 1
ATOM 641 N N . MET A 1 84 ? -2.289 0.974 -5.355 1.00 86.44 84 MET A N 1
ATOM 642 C CA . MET A 1 84 ? -3.497 0.158 -5.176 1.00 86.44 84 MET A CA 1
ATOM 643 C C . MET A 1 84 ? -3.250 -1.061 -4.273 1.00 86.44 84 MET A C 1
ATOM 645 O O . MET A 1 84 ? -4.037 -1.327 -3.355 1.00 86.44 84 MET A O 1
ATOM 649 N N . LEU A 1 85 ? -2.135 -1.770 -4.485 1.00 84.94 85 LEU A N 1
ATOM 650 C CA . LEU A 1 85 ? -1.726 -2.885 -3.624 1.00 84.94 85 LEU A CA 1
ATOM 651 C C . LEU A 1 85 ? -1.343 -2.416 -2.226 1.00 84.94 85 LEU A C 1
ATOM 653 O O . LEU A 1 85 ? -1.800 -2.983 -1.233 1.00 84.94 85 LEU A O 1
ATOM 657 N N . GLY A 1 86 ? -0.518 -1.374 -2.147 1.00 83.81 86 GLY A N 1
ATOM 658 C CA . GLY A 1 86 ? -0.015 -0.816 -0.903 1.00 83.81 86 GLY A CA 1
ATOM 659 C C . GLY A 1 86 ? -1.137 -0.322 -0.001 1.00 83.81 86 GLY A C 1
ATOM 660 O O . GLY A 1 86 ? -1.134 -0.621 1.186 1.00 83.81 86 GLY A O 1
ATOM 661 N N . LEU A 1 87 ? -2.136 0.361 -0.557 1.00 84.31 87 LEU A N 1
ATOM 662 C CA . LEU A 1 87 ? -3.267 0.911 0.192 1.00 84.31 87 LEU A CA 1
ATOM 663 C C . LEU A 1 87 ? -4.158 -0.205 0.755 1.00 84.31 87 LEU A C 1
ATOM 665 O O . LEU A 1 87 ? -4.543 -0.160 1.923 1.00 84.31 87 LEU A O 1
ATOM 669 N N . SER A 1 88 ? -4.396 -1.261 -0.029 1.00 85.75 88 SER A N 1
ATOM 670 C CA . SER A 1 88 ? -5.118 -2.453 0.436 1.00 85.75 88 SER A CA 1
ATOM 671 C C . SER A 1 88 ? -4.363 -3.178 1.561 1.00 85.75 88 SER A C 1
ATOM 673 O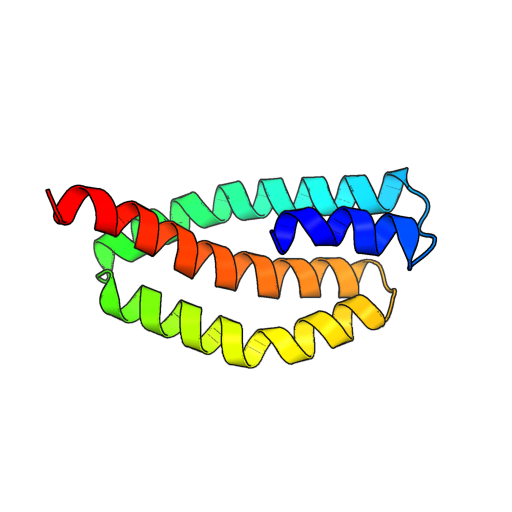 O . SER A 1 88 ? -4.952 -3.543 2.580 1.00 85.75 88 SER A O 1
ATOM 675 N N . LEU A 1 89 ? -3.042 -3.332 1.415 1.00 83.38 89 LEU A N 1
ATOM 676 C CA . LEU A 1 89 ? -2.165 -3.924 2.432 1.00 83.38 89 LEU A CA 1
ATOM 677 C C . LEU A 1 89 ? -2.110 -3.091 3.715 1.00 83.38 89 LEU A C 1
ATOM 679 O O . LEU A 1 89 ? -2.160 -3.650 4.806 1.00 83.38 89 LEU A O 1
ATOM 683 N N . VAL A 1 90 ? -2.029 -1.767 3.597 1.00 84.12 90 VAL A N 1
ATOM 684 C CA . VAL A 1 90 ? -2.004 -0.832 4.727 1.00 84.12 90 VAL A CA 1
ATOM 685 C C . VAL A 1 90 ? -3.291 -0.921 5.549 1.00 84.12 90 VAL A C 1
ATOM 687 O O . VAL A 1 90 ? -3.216 -0.963 6.776 1.00 84.12 90 VAL A O 1
ATOM 690 N N . CYS A 1 91 ? -4.456 -1.022 4.903 1.00 82.94 91 CYS A N 1
ATOM 691 C CA . CYS A 1 91 ? -5.729 -1.231 5.600 1.00 82.94 91 CYS A CA 1
ATOM 692 C C . CYS A 1 91 ? -5.744 -2.534 6.413 1.00 82.94 91 CYS A C 1
ATOM 694 O O . CYS A 1 91 ? -6.204 -2.541 7.555 1.00 82.94 91 CYS A O 1
ATOM 696 N N . LEU A 1 92 ? -5.197 -3.620 5.862 1.00 81.94 92 LEU A N 1
ATOM 697 C CA . LEU A 1 92 ? -5.084 -4.916 6.541 1.00 81.94 92 LEU A CA 1
ATOM 698 C C . LEU A 1 92 ? -4.070 -4.895 7.696 1.00 81.94 92 LEU A C 1
ATOM 700 O O . LEU A 1 92 ? -4.378 -5.308 8.810 1.00 81.94 92 LEU A O 1
ATOM 704 N N . LEU A 1 93 ? -2.862 -4.386 7.454 1.00 79.75 93 LEU A N 1
ATOM 705 C CA . LEU A 1 93 ? -1.783 -4.375 8.445 1.00 79.75 93 LEU A CA 1
ATOM 706 C C . LEU A 1 93 ? -2.070 -3.408 9.598 1.00 79.75 93 LEU A C 1
ATOM 708 O O . LEU A 1 93 ? -1.828 -3.745 10.758 1.00 79.75 93 LEU A O 1
ATOM 712 N N . GLY A 1 94 ? -2.616 -2.226 9.297 1.00 76.88 94 GLY A N 1
ATOM 713 C CA . GLY A 1 94 ? -2.962 -1.227 10.307 1.00 76.88 94 GLY A CA 1
ATOM 714 C C . GLY A 1 94 ? -4.035 -1.728 11.275 1.00 76.88 94 GLY A C 1
ATOM 715 O O . GLY A 1 94 ? -3.906 -1.568 12.487 1.00 76.88 94 GLY A O 1
ATOM 716 N N . THR A 1 95 ? -5.061 -2.406 10.756 1.00 74.94 95 THR A N 1
ATOM 717 C CA . THR A 1 95 ? -6.138 -2.978 11.579 1.00 74.94 95 THR A CA 1
ATOM 718 C C . THR A 1 95 ? -5.688 -4.190 12.391 1.00 74.94 95 THR A C 1
ATOM 720 O O . THR A 1 95 ? -6.069 -4.308 13.556 1.00 74.94 95 THR A O 1
ATOM 723 N N . MET A 1 96 ? -4.853 -5.067 11.822 1.00 75.88 96 MET A N 1
ATOM 724 C CA . MET A 1 96 ? -4.278 -6.209 12.544 1.00 75.88 96 MET A CA 1
ATOM 725 C C . MET A 1 96 ? -3.379 -5.766 13.705 1.00 75.88 96 MET A C 1
ATOM 727 O O . MET A 1 96 ? -3.501 -6.299 14.808 1.00 75.88 96 MET A O 1
ATOM 731 N N . SER A 1 97 ? -2.529 -4.757 13.490 1.00 75.25 97 SER A N 1
ATOM 732 C CA . SER A 1 97 ? -1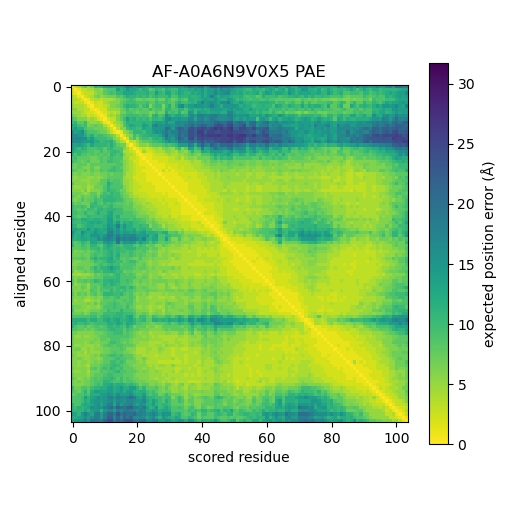.671 -4.197 14.543 1.00 75.25 97 SER A CA 1
ATOM 733 C C . SER A 1 97 ? -2.492 -3.576 15.681 1.00 75.25 97 SER A C 1
ATOM 735 O O . SER A 1 97 ? -2.197 -3.796 16.852 1.00 75.25 97 SER A O 1
ATOM 737 N N . ALA A 1 98 ? -3.593 -2.888 15.359 1.00 70.69 98 ALA A N 1
ATOM 738 C CA . ALA A 1 98 ? -4.503 -2.329 16.360 1.00 70.69 98 ALA A CA 1
ATOM 739 C C . ALA A 1 98 ? -5.295 -3.397 17.146 1.00 70.69 98 ALA A C 1
ATOM 741 O O . ALA A 1 98 ? -5.771 -3.125 18.250 1.00 70.69 98 ALA A O 1
ATOM 742 N N . ALA A 1 99 ? -5.467 -4.605 16.598 1.00 68.88 99 ALA A N 1
ATOM 743 C CA . ALA A 1 99 ? -6.192 -5.695 17.251 1.00 68.88 99 ALA A CA 1
ATOM 744 C C . ALA A 1 99 ? -5.360 -6.431 18.317 1.00 68.88 99 ALA A C 1
ATOM 746 O O . ALA A 1 99 ? -5.927 -6.870 19.315 1.00 68.88 99 ALA A O 1
ATOM 747 N N . LEU A 1 100 ? -4.038 -6.517 18.137 1.00 73.19 100 LEU A N 1
ATOM 748 C CA . LEU A 1 100 ? -3.106 -7.213 19.037 1.00 73.19 100 LEU A CA 1
ATOM 749 C C . LEU A 1 100 ? -3.181 -6.734 20.504 1.00 73.19 100 LEU A C 1
ATOM 751 O O . LEU A 1 100 ? -3.334 -7.581 21.379 1.00 73.19 100 LEU A O 1
ATOM 755 N N . PRO A 1 101 ? -3.160 -5.420 20.805 1.00 69.50 101 PRO A N 1
ATOM 756 C CA . PRO A 1 101 ? -3.270 -4.924 22.179 1.00 69.50 101 PRO A CA 1
ATOM 757 C C . PRO A 1 101 ? -4.630 -5.158 22.843 1.00 69.50 101 PRO A C 1
ATOM 759 O O . PRO A 1 101 ? -4.735 -4.981 24.044 1.00 69.50 101 PRO A O 1
ATOM 762 N N . ALA A 1 102 ? -5.681 -5.490 22.084 1.00 69.44 102 ALA A N 1
ATOM 763 C CA . ALA A 1 102 ? -7.020 -5.723 22.637 1.00 69.44 102 ALA A CA 1
ATOM 764 C C . ALA A 1 102 ? -7.290 -7.196 22.985 1.00 69.44 102 ALA A C 1
ATOM 766 O O . ALA A 1 102 ? -8.371 -7.515 23.473 1.00 69.44 102 ALA A O 1
ATOM 767 N N . LEU A 1 103 ? -6.348 -8.089 22.670 1.00 71.06 103 LEU A N 1
ATOM 768 C CA . LEU A 1 103 ? -6.406 -9.519 22.988 1.00 71.06 103 LEU A CA 1
ATOM 769 C C . LEU A 1 103 ? -5.722 -9.863 24.322 1.00 71.06 103 LEU A C 1
ATOM 771 O O . LEU A 1 103 ? -5.882 -10.988 24.793 1.00 71.06 103 LEU A O 1
ATOM 775 N N . PHE A 1 104 ? -4.973 -8.919 24.894 1.00 70.75 104 PHE A N 1
ATOM 776 C CA . PHE A 1 104 ? -4.294 -9.019 26.187 1.00 70.75 104 PHE A CA 1
ATOM 777 C C . PHE A 1 104 ? -4.970 -8.099 27.202 1.00 70.75 104 PHE A C 1
ATOM 779 O O . PHE A 1 104 ? -4.972 -8.470 28.395 1.00 70.75 104 PHE A O 1
#

Nearest PDB structures (foldseek):
  5aym-assembly1_A  TM=6.334E-01  e=8.896E-01  Bdellovibrio bacteriovorus HD100
  8qcz-assembly1_A  TM=7.430E-01  e=3.187E+00  Homo sapiens
  6m2l-assembly2_B  TM=6.660E-01  e=1.830E+00  Plasmodium falciparum
  4jre-assembly1_D  TM=5.983E-01  e=3.015E+00  Escherichia coli K-12
  8y66-assembly1_A  TM=5.119E-01  e=9.145E+00  Homo sapiens

Foldseek 3Di:
DVLVCVLVCCVPVQVPPNVLSVVLSVVLVVVLVVLLVVLLVVCVVVHLVVLQVVLVVLQVVLLVCLVVLCVVSDPVSVSVSSNSNSNSVSSNVSSVVVVVVVVD